Protein AF-A0A919IRK2-F1 (afdb_monomer_lite)

Foldseek 3Di:
DCVVVVCVVVVHDPPDDDPVVVVVVVVVVVVVVVVVVVLVVCVVVDPPLQSVLLVVLCVLVVVVVVCCVVVVDDDDPVVVVVSVVSNVVSVVSNVVSVVVVVVVVD

Sequence (106 aa):
MLIPVALIMMGGFPTGFPWQAPTLTAATQLLNAIGALFLVMAMSRGKASVVAPITNALAPVLTIALSLAVYRSVPSVYQSAGIVLALAGSTLMVYTTEKSAELAEA

Organism: NCBI:txid52696

Radius of gyration: 19.54 Å; chains: 1; bounding box: 42×30×49 Å

InterPro domains:
  IPR000620 EamA domain [PF00892] (5-94)
  IPR037185 Multidrug transporter EmrE superfamily [SSF103481] (6-96)

Secondary structure (DSSP, 8-state):
--HHHHHHHTTS------THHHHHHHHHHHHHHHHHHHHHHHHHHS-HHHHHHHHHHHHHHHHHHHHHHHH--PPPHHHHHHHHHHHHHHHHHHHHHHHHHHHHH-

Structure (mmCIF, N/CA/C/O backbone):
data_AF-A0A919IRK2-F1
#
_entry.id   AF-A0A919IRK2-F1
#
loop_
_atom_site.group_PDB
_atom_site.id
_atom_site.type_symbol
_atom_site.label_atom_id
_atom_site.label_alt_id
_atom_site.label_comp_id
_atom_site.label_asym_id
_atom_site.label_entity_id
_atom_site.label_seq_id
_atom_site.pdbx_PDB_ins_code
_atom_site.Cartn_x
_atom_site.Cartn_y
_atom_site.Cartn_z
_atom_site.occupancy
_atom_site.B_iso_or_equiv
_atom_site.auth_seq_id
_atom_site.auth_comp_id
_atom_site.auth_asym_id
_atom_site.auth_atom_id
_atom_site.pdbx_PDB_model_num
ATOM 1 N N . MET A 1 1 ? 19.107 -2.700 1.905 1.00 49.69 1 MET A N 1
ATOM 2 C CA . MET A 1 1 ? 19.814 -1.931 0.857 1.00 49.69 1 MET A CA 1
ATOM 3 C C . MET A 1 1 ? 20.570 -2.899 -0.040 1.00 49.69 1 MET A C 1
ATOM 5 O O . MET A 1 1 ? 21.607 -3.396 0.369 1.00 49.69 1 MET A O 1
ATOM 9 N N . LEU A 1 2 ? 20.026 -3.212 -1.221 1.00 79.38 2 LEU A N 1
ATOM 10 C CA . LEU A 1 2 ? 20.630 -4.150 -2.188 1.00 79.38 2 LEU A CA 1
ATOM 11 C C . LEU A 1 2 ? 21.501 -3.451 -3.248 1.00 79.38 2 LEU A C 1
ATOM 13 O O . LEU A 1 2 ? 22.061 -4.110 -4.116 1.00 79.38 2 LEU A O 1
ATOM 17 N N . ILE A 1 3 ? 21.635 -2.123 -3.160 1.00 83.12 3 ILE A N 1
ATOM 18 C CA . ILE A 1 3 ? 22.393 -1.283 -4.099 1.00 83.12 3 ILE A CA 1
ATOM 19 C C . ILE A 1 3 ? 23.820 -1.815 -4.346 1.00 83.12 3 ILE A C 1
ATOM 21 O O . ILE A 1 3 ? 24.199 -1.910 -5.512 1.00 83.12 3 ILE A O 1
ATOM 25 N N . PRO A 1 4 ? 24.598 -2.244 -3.326 1.00 81.06 4 PRO A N 1
ATOM 26 C CA . PRO A 1 4 ? 25.948 -2.761 -3.562 1.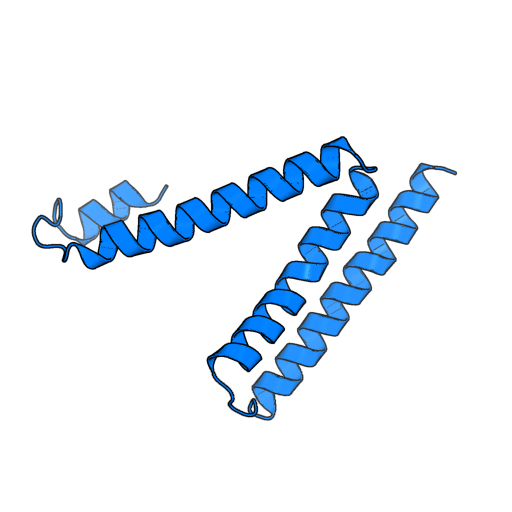00 81.06 4 PRO A CA 1
ATOM 27 C C . PRO A 1 4 ? 25.950 -4.058 -4.379 1.00 81.06 4 PRO A C 1
ATOM 29 O O . PRO A 1 4 ? 26.755 -4.218 -5.288 1.00 81.06 4 PRO A O 1
ATOM 32 N N . VAL A 1 5 ? 25.012 -4.968 -4.096 1.00 85.12 5 VAL A N 1
ATOM 33 C CA . VAL A 1 5 ? 24.883 -6.251 -4.805 1.00 85.12 5 VAL A CA 1
ATOM 34 C C . VAL A 1 5 ? 24.470 -6.022 -6.257 1.00 85.12 5 VAL A C 1
ATOM 36 O O . VAL A 1 5 ? 25.028 -6.641 -7.158 1.00 85.12 5 VAL A O 1
ATOM 39 N N . ALA A 1 6 ? 23.545 -5.090 -6.495 1.00 82.12 6 ALA A N 1
ATOM 40 C CA . ALA A 1 6 ? 23.124 -4.715 -7.840 1.00 82.12 6 ALA A CA 1
ATOM 41 C C . ALA A 1 6 ? 24.287 -4.137 -8.665 1.00 82.12 6 ALA A C 1
ATOM 43 O O . ALA A 1 6 ? 24.470 -4.545 -9.806 1.00 82.12 6 ALA A O 1
ATOM 44 N N . LEU A 1 7 ? 25.110 -3.256 -8.083 1.00 82.88 7 LEU A N 1
ATOM 45 C CA . LEU A 1 7 ? 26.286 -2.691 -8.759 1.00 82.88 7 LEU A CA 1
ATOM 46 C C . LEU A 1 7 ? 27.348 -3.753 -9.083 1.00 82.88 7 LEU A C 1
ATOM 48 O O . LEU A 1 7 ? 27.952 -3.699 -10.152 1.00 82.88 7 LEU A O 1
ATOM 52 N N . ILE A 1 8 ? 27.542 -4.736 -8.196 1.00 86.44 8 ILE A N 1
ATOM 53 C CA . ILE A 1 8 ? 28.445 -5.873 -8.436 1.00 86.44 8 ILE A CA 1
ATOM 54 C C . ILE A 1 8 ? 27.919 -6.751 -9.581 1.00 86.44 8 ILE A C 1
ATOM 56 O O . ILE A 1 8 ? 28.680 -7.088 -10.483 1.00 86.44 8 ILE A O 1
ATOM 60 N N . MET A 1 9 ? 26.623 -7.088 -9.585 1.00 84.69 9 MET A N 1
ATOM 61 C CA . MET A 1 9 ? 26.011 -7.906 -10.646 1.00 84.69 9 MET A CA 1
ATOM 62 C C . MET A 1 9 ? 25.980 -7.189 -12.004 1.00 84.69 9 MET A C 1
ATOM 64 O O . MET A 1 9 ? 26.094 -7.837 -13.039 1.00 84.69 9 MET A O 1
ATOM 68 N N . MET A 1 10 ? 25.833 -5.861 -12.005 1.00 80.50 10 MET A N 1
ATOM 69 C CA . MET A 1 10 ? 25.804 -5.037 -13.219 1.00 80.50 10 MET A CA 1
ATOM 70 C C . MET A 1 10 ? 27.210 -4.671 -13.733 1.00 80.50 10 MET A C 1
ATOM 72 O O . MET A 1 10 ? 27.330 -4.094 -14.810 1.00 80.50 10 MET A O 1
ATOM 76 N N . GLY A 1 11 ? 28.272 -5.016 -12.989 1.00 82.19 11 GLY A N 1
ATOM 77 C CA . GLY A 1 11 ? 29.666 -4.802 -13.393 1.00 82.19 11 GLY A CA 1
ATOM 78 C C . GLY A 1 11 ? 30.160 -3.354 -13.290 1.00 82.19 11 GLY A C 1
ATOM 79 O O . GLY A 1 11 ? 31.167 -3.016 -13.909 1.00 82.19 11 GLY A O 1
ATOM 80 N N . GLY A 1 12 ? 29.478 -2.489 -12.531 1.00 77.62 12 GLY A N 1
ATOM 81 C CA . GLY A 1 12 ? 29.828 -1.073 -12.380 1.00 77.62 12 GLY A CA 1
ATOM 82 C C . GLY A 1 12 ? 28.613 -0.145 -12.330 1.00 77.62 12 GLY A C 1
ATOM 83 O O . GLY A 1 12 ? 27.470 -0.594 -12.268 1.00 77.62 12 GLY A O 1
ATOM 84 N N . PHE A 1 13 ? 28.860 1.170 -12.337 1.00 73.81 13 PHE A N 1
ATOM 85 C CA . PHE A 1 13 ? 27.793 2.173 -12.389 1.00 73.81 13 PHE A CA 1
ATOM 86 C C . PHE A 1 13 ? 27.230 2.271 -13.818 1.00 73.81 13 PHE A C 1
ATOM 88 O O . PHE A 1 13 ? 27.970 2.654 -14.727 1.00 73.81 13 PHE A O 1
ATOM 95 N N . PRO A 1 14 ? 25.940 1.970 -14.045 1.00 71.81 14 PRO A N 1
ATOM 96 C CA . PRO A 1 14 ? 25.324 2.134 -15.358 1.00 71.81 14 PRO A CA 1
ATOM 97 C C . PRO A 1 14 ? 25.197 3.629 -15.694 1.00 71.81 14 PRO A C 1
ATOM 99 O O . PRO A 1 14 ? 24.399 4.348 -15.096 1.00 71.81 14 PRO A O 1
ATOM 102 N N . THR A 1 15 ? 25.982 4.115 -16.656 1.00 73.75 15 THR A N 1
ATOM 103 C CA . THR A 1 15 ? 26.004 5.535 -17.070 1.00 73.75 15 THR A CA 1
ATOM 104 C C . THR A 1 15 ? 25.028 5.870 -18.204 1.00 73.75 15 THR A C 1
ATOM 106 O O . THR A 1 15 ? 24.830 7.040 -18.513 1.00 73.75 15 THR A O 1
ATOM 109 N N . GLY A 1 16 ? 24.398 4.862 -18.816 1.00 74.88 16 GLY A N 1
ATOM 110 C CA . GLY A 1 16 ? 23.525 5.006 -19.989 1.00 74.88 16 GLY A CA 1
ATOM 111 C C . GLY A 1 16 ? 22.022 4.902 -19.711 1.00 74.88 16 GLY A C 1
ATOM 112 O O . GLY A 1 16 ? 21.288 4.445 -20.584 1.00 74.88 16 GLY A O 1
ATOM 113 N N . PHE A 1 17 ? 21.542 5.238 -18.508 1.00 72.56 17 PHE A N 1
ATOM 114 C CA . PHE A 1 17 ? 20.107 5.135 -18.221 1.00 72.56 17 PHE A CA 1
ATOM 115 C C . PHE A 1 17 ? 19.311 6.239 -18.956 1.00 72.56 17 PHE A C 1
ATOM 117 O O . PHE A 1 17 ? 19.747 7.391 -19.009 1.00 72.56 17 PHE A O 1
ATOM 124 N N . PRO A 1 18 ? 18.120 5.939 -19.505 1.00 82.50 18 PRO A N 1
ATOM 125 C CA . PRO A 1 18 ? 17.253 6.960 -20.084 1.00 82.50 18 PRO A CA 1
ATOM 126 C C . PRO A 1 18 ? 16.710 7.877 -18.982 1.00 82.50 18 PRO A C 1
ATOM 128 O O . PRO A 1 18 ? 16.295 7.393 -17.929 1.00 82.50 18 PRO A O 1
ATOM 131 N N . TRP A 1 19 ? 16.618 9.190 -19.234 1.00 83.81 19 TRP A N 1
ATOM 132 C CA . TRP A 1 19 ? 16.121 10.180 -18.255 1.00 83.81 19 TRP A CA 1
ATOM 133 C C . TRP A 1 19 ? 14.722 9.858 -17.692 1.00 83.81 19 TRP A C 1
ATOM 135 O O . TRP A 1 19 ? 14.355 10.295 -16.607 1.00 83.81 19 TRP A O 1
ATOM 145 N N . GLN A 1 20 ? 13.973 9.007 -18.393 1.00 87.06 20 GLN A N 1
ATOM 146 C CA . GLN A 1 20 ? 12.706 8.433 -17.949 1.00 87.06 20 GLN A CA 1
ATOM 147 C C . GLN A 1 20 ? 12.819 7.682 -16.612 1.00 87.06 20 GLN A C 1
ATOM 149 O O . GLN A 1 20 ? 11.929 7.807 -15.775 1.00 87.06 20 GLN A O 1
ATOM 154 N N . ALA A 1 21 ? 13.897 6.927 -16.377 1.00 85.38 21 ALA A N 1
ATOM 155 C CA . ALA A 1 21 ? 14.028 6.092 -15.182 1.00 85.38 21 ALA A CA 1
ATOM 156 C C . ALA A 1 21 ? 14.101 6.915 -13.873 1.00 85.38 21 ALA A C 1
ATOM 158 O O . ALA A 1 21 ? 13.304 6.648 -12.964 1.00 85.38 21 ALA A O 1
ATOM 159 N N . PRO A 1 22 ? 14.955 7.954 -13.753 1.00 87.69 22 PRO A N 1
ATOM 160 C CA . PRO A 1 22 ? 14.928 8.837 -12.591 1.00 87.69 22 PRO A CA 1
ATOM 161 C C . PRO A 1 22 ? 13.628 9.620 -12.471 1.00 87.69 22 PRO A C 1
ATOM 163 O O . PRO A 1 22 ? 13.137 9.785 -11.360 1.00 87.69 22 PRO A O 1
ATOM 166 N N . THR A 1 23 ? 13.054 10.101 -13.579 1.00 90.62 23 THR A N 1
ATOM 167 C CA . THR A 1 23 ? 11.815 10.889 -13.524 1.00 90.62 23 THR A CA 1
ATOM 168 C C . THR A 1 23 ? 10.646 10.061 -12.998 1.00 90.62 23 THR A C 1
ATOM 170 O O . THR A 1 23 ? 9.924 10.524 -12.116 1.00 90.62 23 THR A O 1
ATOM 173 N N . LEU A 1 24 ? 10.482 8.825 -13.476 1.00 92.12 24 LEU A N 1
ATOM 174 C CA . LEU A 1 24 ? 9.450 7.917 -12.973 1.00 92.12 24 LEU A CA 1
ATOM 175 C C . LEU A 1 24 ? 9.690 7.565 -11.503 1.00 92.12 24 LEU A C 1
ATOM 177 O O . LEU A 1 24 ? 8.750 7.614 -10.715 1.00 92.12 24 LEU A O 1
ATOM 181 N N . THR A 1 25 ? 10.943 7.307 -11.117 1.00 91.69 25 THR A N 1
ATOM 182 C CA . THR A 1 25 ? 11.310 7.046 -9.715 1.00 91.69 25 THR A CA 1
ATOM 183 C C . THR A 1 25 ? 10.978 8.241 -8.821 1.00 91.69 25 THR A C 1
ATOM 185 O O . THR A 1 25 ? 10.370 8.081 -7.763 1.00 91.69 25 THR A O 1
ATOM 188 N N . ALA A 1 26 ? 11.326 9.454 -9.252 1.00 92.81 26 ALA A N 1
ATOM 189 C CA . ALA A 1 26 ? 11.022 10.680 -8.527 1.00 92.81 26 ALA A CA 1
ATOM 190 C C . ALA A 1 26 ? 9.507 10.878 -8.380 1.00 92.81 26 ALA A C 1
ATOM 192 O O . ALA A 1 26 ? 9.039 11.193 -7.288 1.00 92.81 26 ALA A O 1
ATOM 193 N N . ALA A 1 27 ? 8.732 10.626 -9.438 1.00 95.56 27 ALA A N 1
ATOM 194 C CA . ALA A 1 27 ? 7.276 10.715 -9.397 1.00 95.56 27 ALA A CA 1
ATOM 195 C C . ALA A 1 27 ? 6.660 9.695 -8.424 1.00 95.56 27 ALA A C 1
ATOM 197 O O . ALA A 1 27 ? 5.846 10.068 -7.577 1.00 95.56 27 ALA A O 1
ATOM 198 N N . THR A 1 28 ? 7.079 8.425 -8.484 1.00 94.12 28 THR A N 1
ATOM 199 C CA . THR A 1 28 ? 6.590 7.392 -7.556 1.00 94.12 28 THR A CA 1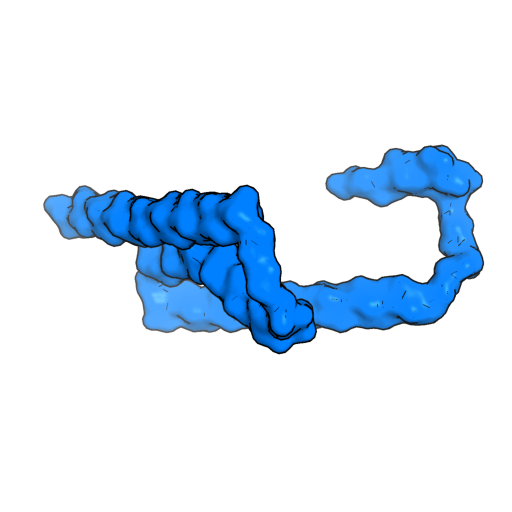
ATOM 200 C C . THR A 1 28 ? 6.967 7.705 -6.115 1.00 94.12 28 THR A C 1
ATOM 202 O O . THR A 1 28 ? 6.161 7.500 -5.207 1.00 94.12 28 THR A O 1
ATOM 205 N N . GLN A 1 29 ? 8.165 8.250 -5.895 1.00 95.62 29 GLN A N 1
ATOM 206 C CA . GLN A 1 29 ? 8.644 8.532 -4.550 1.00 95.62 29 GLN A CA 1
ATOM 207 C C . GLN A 1 29 ? 8.018 9.795 -3.957 1.00 95.62 29 GLN A C 1
ATOM 209 O O . GLN A 1 29 ? 7.737 9.827 -2.760 1.00 95.62 29 GLN A O 1
ATOM 2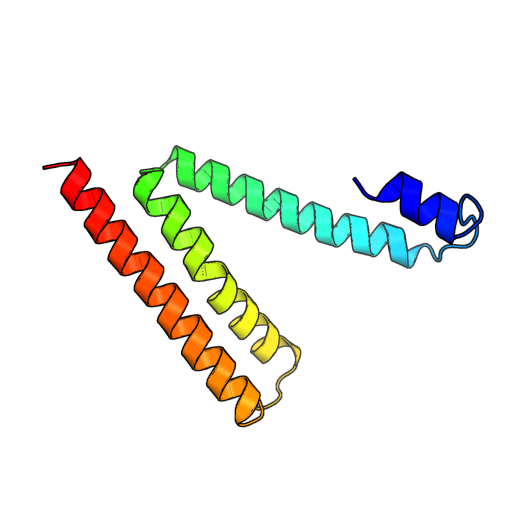14 N N . LEU A 1 30 ? 7.707 10.790 -4.790 1.00 97.62 30 LEU A N 1
ATOM 215 C CA . LEU A 1 30 ? 6.902 11.939 -4.392 1.00 97.62 30 LEU A CA 1
ATOM 216 C C . LEU A 1 30 ? 5.490 11.500 -3.984 1.00 97.62 30 LEU A C 1
ATOM 218 O O . LEU A 1 30 ? 5.005 11.905 -2.930 1.00 97.62 30 LEU A O 1
ATOM 222 N N . LEU A 1 31 ? 4.854 10.628 -4.771 1.00 94.94 31 LEU A N 1
ATOM 223 C CA . LEU A 1 31 ? 3.528 10.101 -4.446 1.00 94.94 31 LEU A CA 1
ATOM 224 C C . LEU A 1 31 ? 3.539 9.292 -3.138 1.00 94.94 31 LEU A C 1
ATOM 226 O O . LEU A 1 31 ? 2.646 9.449 -2.305 1.00 94.94 31 LEU A O 1
ATOM 230 N N . ASN A 1 32 ? 4.579 8.481 -2.921 1.00 95.31 32 ASN A N 1
ATOM 231 C CA . ASN A 1 32 ? 4.789 7.765 -1.663 1.00 95.31 32 ASN A CA 1
ATOM 232 C C . ASN A 1 32 ? 4.943 8.727 -0.471 1.00 95.31 32 ASN A C 1
ATOM 234 O O . ASN A 1 32 ? 4.289 8.535 0.554 1.00 95.31 32 ASN A O 1
ATOM 238 N N . ALA A 1 33 ? 5.747 9.785 -0.620 1.00 96.88 33 ALA A N 1
ATOM 239 C CA . ALA A 1 33 ? 5.944 10.790 0.420 1.00 96.88 33 ALA A CA 1
ATOM 240 C C . ALA A 1 33 ? 4.639 11.525 0.764 1.00 96.88 33 ALA A C 1
ATOM 242 O O . ALA A 1 33 ? 4.325 11.695 1.940 1.00 96.88 33 ALA A O 1
ATOM 243 N N . ILE A 1 34 ? 3.839 11.899 -0.240 1.00 96.88 34 ILE A N 1
ATOM 244 C CA . ILE A 1 34 ? 2.516 12.508 -0.031 1.00 96.88 34 ILE A CA 1
ATOM 245 C C . ILE A 1 34 ? 1.603 11.560 0.760 1.00 96.88 34 ILE A C 1
ATOM 247 O O . ILE A 1 34 ? 0.975 11.982 1.732 1.00 96.88 34 ILE A O 1
ATOM 251 N N . GLY A 1 35 ? 1.564 10.275 0.395 1.00 93.31 35 GLY A N 1
ATOM 252 C CA . GLY A 1 35 ? 0.802 9.264 1.134 1.00 93.31 35 GLY A CA 1
ATOM 253 C C . GLY A 1 35 ? 1.245 9.142 2.595 1.00 93.31 35 GLY A C 1
ATOM 254 O O . GLY A 1 35 ? 0.407 9.128 3.498 1.00 93.31 35 GLY A O 1
ATOM 255 N N . ALA A 1 36 ? 2.556 9.134 2.844 1.00 94.88 36 ALA A N 1
ATOM 256 C CA . ALA A 1 36 ? 3.109 9.104 4.195 1.00 94.88 36 ALA A CA 1
ATOM 257 C C . ALA A 1 36 ? 2.734 10.359 5.005 1.00 94.88 36 ALA A C 1
ATOM 259 O O . ALA A 1 36 ? 2.351 10.241 6.168 1.00 94.88 36 ALA A O 1
ATOM 260 N N . LEU A 1 37 ? 2.771 11.550 4.398 1.00 96.50 37 LEU A N 1
ATOM 261 C CA . LEU A 1 37 ? 2.357 12.796 5.055 1.00 96.50 37 LEU A CA 1
ATOM 262 C C . LEU A 1 37 ? 0.869 12.782 5.428 1.00 96.50 37 LEU A C 1
ATOM 264 O O . LEU A 1 37 ? 0.515 13.194 6.535 1.00 96.50 37 LEU A O 1
ATOM 268 N N . PHE A 1 38 ? -0.003 12.273 4.551 1.00 94.75 38 PHE A N 1
ATOM 269 C CA . PHE A 1 38 ? -1.420 12.108 4.881 1.00 94.75 38 PHE A CA 1
ATOM 270 C C . PHE A 1 38 ? -1.638 11.117 6.021 1.00 94.75 38 PHE A C 1
ATOM 272 O O . PHE A 1 38 ? -2.449 11.392 6.906 1.00 94.75 38 PHE A O 1
ATOM 279 N N . LEU A 1 39 ? -0.889 10.012 6.052 1.00 93.38 39 LEU A N 1
ATOM 280 C CA . LEU A 1 39 ? -0.957 9.057 7.154 1.00 93.38 39 LEU A CA 1
ATOM 281 C C . LEU A 1 39 ? -0.533 9.696 8.483 1.00 93.38 39 LEU A C 1
ATOM 283 O O . LEU A 1 39 ? -1.245 9.567 9.477 1.00 93.38 39 LEU A O 1
ATOM 287 N N . VAL A 1 40 ? 0.570 10.451 8.501 1.00 94.31 40 VAL A N 1
ATOM 288 C CA . VAL A 1 40 ? 1.028 11.181 9.698 1.00 94.31 40 VAL A CA 1
ATOM 289 C C . VAL A 1 40 ? -0.023 12.190 10.162 1.00 94.31 40 VAL A C 1
ATOM 291 O O . VAL A 1 40 ? -0.310 12.289 11.357 1.00 94.31 40 VAL A O 1
ATOM 294 N N . MET A 1 41 ? -0.644 12.910 9.228 1.00 95.38 41 MET A N 1
ATOM 295 C CA . MET A 1 41 ? -1.714 13.855 9.543 1.00 95.38 41 MET A CA 1
ATOM 296 C C . MET A 1 41 ? -2.958 13.150 10.105 1.00 95.38 41 MET A C 1
ATOM 298 O O . MET A 1 41 ? -3.565 13.653 11.051 1.00 95.38 41 MET A O 1
ATOM 302 N N . ALA A 1 42 ? -3.320 11.984 9.567 1.00 93.25 42 ALA A N 1
ATOM 303 C CA . ALA A 1 42 ? -4.428 11.172 10.063 1.00 93.25 42 ALA A CA 1
ATOM 304 C C . ALA A 1 42 ? -4.150 10.643 11.477 1.00 93.25 42 ALA A C 1
ATOM 306 O O . ALA A 1 42 ? -4.995 10.772 12.361 1.00 93.25 42 ALA A O 1
ATOM 307 N N . MET A 1 43 ? -2.941 10.133 11.722 1.00 93.00 43 MET A N 1
ATOM 308 C CA . MET A 1 43 ? -2.516 9.671 13.046 1.00 93.00 43 MET A CA 1
ATOM 309 C C . MET A 1 43 ? -2.425 10.806 14.071 1.00 93.00 43 MET A C 1
ATOM 311 O O . MET A 1 43 ? -2.629 10.571 15.253 1.00 93.00 43 MET A O 1
ATOM 315 N N . SER A 1 44 ? -2.151 12.036 13.632 1.00 92.50 44 SER A N 1
ATOM 316 C CA . SER A 1 44 ? -2.099 13.207 14.517 1.00 92.50 44 SER A CA 1
ATOM 317 C C . SER A 1 44 ? -3.487 13.699 14.951 1.00 92.50 44 SER A C 1
ATOM 319 O O . SER A 1 44 ? -3.595 14.394 15.957 1.00 92.50 44 SER A O 1
ATOM 321 N N . ARG A 1 45 ? -4.552 13.377 14.200 1.00 90.50 45 ARG A N 1
ATOM 322 C CA . ARG A 1 45 ? -5.940 13.782 14.512 1.00 90.50 45 ARG A CA 1
ATOM 323 C C . ARG A 1 45 ? -6.834 12.644 15.010 1.00 90.50 45 ARG A C 1
ATOM 325 O O . ARG A 1 45 ? -7.935 12.916 15.475 1.00 90.50 45 ARG A O 1
ATOM 332 N N . GLY A 1 46 ? -6.396 11.394 14.895 1.00 86.19 46 GLY A N 1
ATOM 333 C CA . GLY A 1 46 ? -7.159 10.210 15.288 1.00 86.19 46 GLY A CA 1
ATOM 334 C C . GLY A 1 46 ? -6.375 9.289 16.217 1.00 86.19 46 GLY A C 1
ATOM 335 O O . GLY A 1 46 ? -5.166 9.420 16.381 1.00 86.19 46 GLY A O 1
ATOM 336 N N . LYS A 1 47 ? -7.060 8.308 16.813 1.00 86.44 47 LYS A N 1
ATOM 337 C CA . LYS A 1 47 ? -6.396 7.258 17.596 1.00 86.44 47 LYS A CA 1
ATOM 338 C C . LYS A 1 47 ? -5.527 6.405 16.662 1.00 86.44 47 LYS A C 1
ATOM 340 O O . LYS A 1 47 ? -6.042 5.784 15.731 1.00 86.44 47 LYS A O 1
ATOM 345 N N . ALA A 1 48 ? -4.220 6.334 16.922 1.00 85.25 48 ALA A N 1
ATOM 346 C CA . ALA A 1 48 ? -3.278 5.541 16.123 1.00 85.25 48 ALA A CA 1
ATOM 347 C C . ALA A 1 48 ? -3.692 4.059 16.001 1.00 85.25 4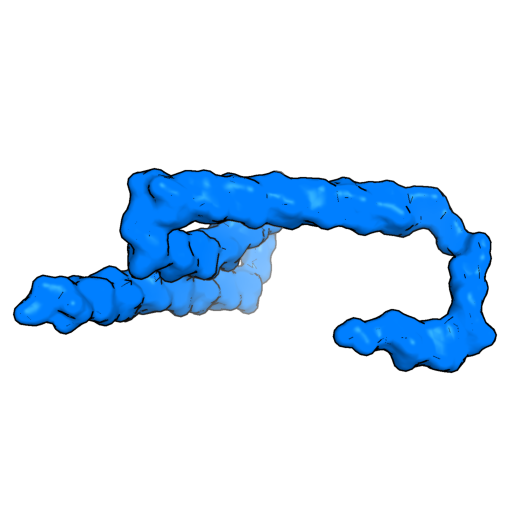8 ALA A C 1
ATOM 349 O O . ALA A 1 48 ? -3.502 3.457 14.944 1.00 85.25 48 ALA A O 1
ATOM 350 N N . SER A 1 49 ? -4.323 3.513 17.048 1.00 82.56 49 SER A N 1
ATOM 351 C CA . SER A 1 49 ? -4.877 2.154 17.093 1.00 82.56 49 SER A CA 1
ATOM 352 C C . SER A 1 49 ? -5.993 1.896 16.079 1.00 82.56 49 SER A C 1
ATOM 354 O O . SER A 1 49 ? -6.214 0.748 15.725 1.00 82.56 49 SER A O 1
ATOM 356 N N . VAL A 1 50 ? -6.667 2.936 15.583 1.00 85.12 50 VAL A N 1
ATOM 357 C CA . VAL A 1 50 ? -7.748 2.830 14.586 1.00 85.12 50 VAL A CA 1
ATOM 358 C C . VAL A 1 50 ? -7.250 3.214 13.192 1.00 85.12 50 VAL A C 1
ATOM 360 O O . VAL A 1 50 ? -7.604 2.584 12.198 1.00 85.12 50 VAL A O 1
ATOM 363 N N . VAL A 1 51 ? -6.375 4.217 13.097 1.00 89.06 51 VAL A N 1
ATOM 364 C CA . VAL A 1 51 ? -5.881 4.726 11.806 1.00 89.06 51 VAL A CA 1
ATOM 365 C C . VAL A 1 51 ? -4.952 3.725 11.108 1.00 89.06 51 VAL A C 1
ATOM 367 O O . VAL A 1 51 ? -5.074 3.505 9.899 1.00 89.06 51 VAL A O 1
ATOM 370 N N . ALA A 1 52 ? -4.026 3.103 11.844 1.00 87.81 52 ALA A N 1
ATOM 371 C CA . ALA A 1 52 ? -3.042 2.194 11.253 1.00 87.81 52 ALA A CA 1
ATOM 372 C C . ALA A 1 52 ? -3.663 0.912 10.647 1.00 87.81 52 ALA A C 1
ATOM 374 O O . ALA A 1 52 ? -3.302 0.556 9.521 1.00 87.81 52 ALA A O 1
ATOM 375 N N . PRO A 1 53 ? -4.618 0.233 11.307 1.00 87.56 53 PRO A N 1
ATOM 376 C CA . PRO A 1 53 ? -5.257 -0.964 10.756 1.00 87.56 53 PRO A CA 1
ATOM 377 C C . PRO A 1 53 ? -6.110 -0.658 9.531 1.00 87.56 53 PRO A C 1
ATOM 379 O O . PRO A 1 53 ? -6.005 -1.363 8.529 1.00 87.56 53 PRO A O 1
ATOM 382 N N . ILE A 1 54 ? -6.886 0.433 9.572 1.00 87.12 54 ILE A N 1
ATOM 383 C CA . ILE A 1 54 ? -7.699 0.877 8.433 1.00 87.12 54 ILE A CA 1
ATOM 384 C C . ILE A 1 54 ? -6.804 1.162 7.226 1.00 87.12 54 ILE A C 1
ATOM 386 O O . ILE A 1 54 ? -7.105 0.721 6.120 1.00 87.12 54 ILE A O 1
ATOM 390 N N . THR A 1 55 ? -5.671 1.841 7.428 1.00 90.50 55 THR A N 1
ATOM 391 C CA . THR A 1 55 ? -4.740 2.166 6.335 1.00 90.50 55 THR A CA 1
ATOM 392 C C . THR A 1 55 ? -4.178 0.907 5.667 1.00 90.50 55 THR A C 1
ATOM 394 O O . THR A 1 55 ? -4.144 0.826 4.439 1.00 90.50 55 THR A O 1
ATOM 397 N N . ASN A 1 56 ? -3.781 -0.099 6.452 1.00 87.56 56 ASN A N 1
ATOM 398 C CA . ASN A 1 56 ? -3.260 -1.361 5.915 1.00 87.56 56 ASN A CA 1
ATOM 399 C C . ASN A 1 56 ? -4.337 -2.181 5.194 1.00 87.56 56 ASN A C 1
ATOM 401 O O . ASN A 1 56 ? -4.076 -2.746 4.132 1.00 87.56 56 ASN A O 1
ATOM 405 N N . ALA A 1 57 ? -5.558 -2.202 5.726 1.00 88.75 57 ALA A N 1
ATOM 406 C CA . ALA A 1 57 ? -6.690 -2.860 5.088 1.00 88.75 57 ALA A CA 1
ATOM 407 C C . ALA A 1 57 ? -7.099 -2.174 3.771 1.00 88.75 57 ALA A C 1
ATOM 409 O O . ALA A 1 57 ? -7.504 -2.832 2.810 1.00 88.75 57 ALA A O 1
ATOM 410 N N . LEU A 1 58 ? -6.952 -0.853 3.682 1.00 88.81 58 LEU A N 1
ATOM 411 C CA . LEU A 1 58 ? -7.343 -0.090 2.499 1.00 88.81 58 LEU A CA 1
ATOM 412 C C . LEU A 1 58 ? -6.390 -0.292 1.308 1.00 88.81 58 LEU A C 1
ATOM 414 O O . LEU A 1 58 ? -6.812 -0.151 0.159 1.00 88.81 58 LEU A O 1
ATOM 418 N N . ALA A 1 59 ? -5.127 -0.654 1.554 1.00 89.94 59 ALA A N 1
ATOM 419 C CA . ALA A 1 59 ? -4.114 -0.845 0.514 1.00 89.94 59 ALA A CA 1
ATOM 420 C C . ALA A 1 59 ? -4.544 -1.805 -0.622 1.00 89.94 59 ALA A C 1
ATOM 422 O O . ALA A 1 59 ? -4.497 -1.390 -1.788 1.00 89.94 59 ALA A O 1
ATOM 423 N N . PRO A 1 60 ? -5.008 -3.046 -0.354 1.00 90.75 60 PRO A N 1
ATOM 424 C CA . PRO A 1 60 ? -5.507 -3.931 -1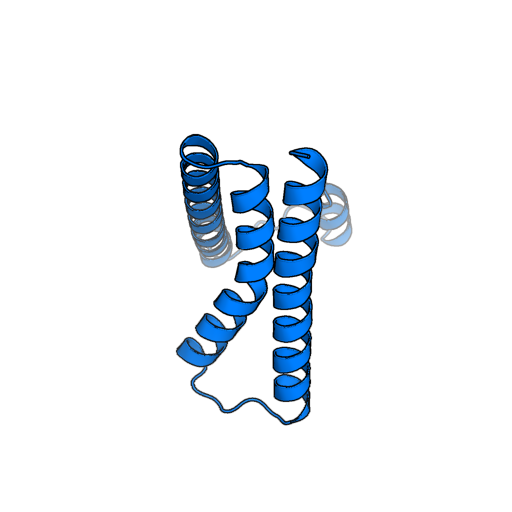.407 1.00 90.75 60 PRO A CA 1
ATOM 425 C C . PRO A 1 60 ? -6.732 -3.353 -2.124 1.00 90.75 60 PRO A C 1
ATOM 427 O O . PRO A 1 60 ? -6.789 -3.405 -3.350 1.00 90.75 60 PRO A O 1
ATOM 430 N N . VAL A 1 61 ? -7.670 -2.738 -1.396 1.00 91.25 61 VAL A N 1
ATOM 431 C CA . VAL A 1 61 ? -8.896 -2.154 -1.970 1.00 91.25 61 VAL A CA 1
ATOM 432 C C . VAL A 1 61 ? -8.561 -1.064 -2.992 1.00 91.25 61 VAL A C 1
ATOM 434 O O . VAL A 1 61 ? -9.020 -1.119 -4.134 1.00 91.25 61 VAL A O 1
ATOM 437 N N . LEU A 1 62 ? -7.719 -0.101 -2.604 1.00 91.50 62 LEU A N 1
ATOM 438 C CA . LEU A 1 62 ? -7.278 0.992 -3.474 1.00 91.50 62 LEU A CA 1
ATOM 439 C C . LEU A 1 62 ? -6.501 0.474 -4.685 1.00 91.50 62 LEU A C 1
ATOM 441 O O . LEU A 1 62 ? -6.715 0.946 -5.800 1.00 91.50 62 LEU A O 1
ATOM 445 N N . THR A 1 63 ? -5.634 -0.519 -4.485 1.00 92.19 63 THR A N 1
ATOM 446 C CA . THR A 1 63 ? -4.837 -1.112 -5.569 1.00 92.19 63 THR A CA 1
ATOM 447 C C . THR A 1 63 ? -5.723 -1.816 -6.598 1.00 92.19 63 THR A C 1
ATOM 449 O O . THR A 1 63 ? -5.512 -1.667 -7.806 1.00 92.19 63 THR A O 1
ATOM 452 N N . ILE A 1 64 ? -6.745 -2.546 -6.138 1.00 92.62 64 ILE A N 1
ATOM 453 C CA . ILE A 1 64 ? -7.730 -3.206 -7.002 1.00 92.62 64 ILE A CA 1
ATOM 454 C C . ILE A 1 64 ? -8.550 -2.158 -7.759 1.00 92.62 64 ILE A C 1
ATOM 456 O O . ILE A 1 64 ? -8.662 -2.243 -8.982 1.00 92.62 64 ILE A O 1
ATOM 460 N N . ALA A 1 65 ? -9.069 -1.145 -7.062 1.00 92.06 65 ALA A N 1
ATOM 461 C CA . ALA A 1 65 ? -9.856 -0.077 -7.673 1.00 92.06 65 ALA A CA 1
ATOM 462 C C . ALA A 1 65 ? -9.062 0.673 -8.753 1.00 92.06 65 ALA A C 1
ATOM 464 O O . ALA A 1 65 ? -9.559 0.860 -9.865 1.00 92.06 65 ALA A O 1
ATOM 465 N N . LEU A 1 66 ? -7.809 1.040 -8.461 1.00 91.75 66 LEU A N 1
ATOM 466 C CA . LEU A 1 66 ? -6.929 1.709 -9.417 1.00 91.75 66 LEU A CA 1
ATOM 467 C C . LEU A 1 66 ? -6.627 0.813 -10.623 1.00 91.75 66 LEU A C 1
ATOM 469 O O . LEU A 1 66 ? -6.692 1.276 -11.760 1.00 91.75 66 LEU A O 1
ATOM 473 N N . SER A 1 67 ? -6.354 -0.474 -10.392 1.00 90.81 67 SER A N 1
ATOM 474 C CA . SER A 1 67 ? -6.102 -1.430 -11.476 1.00 90.81 67 SER A CA 1
ATOM 475 C C . SER A 1 67 ? -7.307 -1.549 -12.407 1.00 90.81 67 SER A C 1
ATOM 477 O O . SER A 1 67 ? -7.158 -1.427 -13.622 1.00 90.81 67 SER A O 1
ATOM 479 N N . LEU A 1 68 ? -8.513 -1.716 -11.861 1.00 90.94 68 LEU A N 1
ATOM 480 C CA . LEU A 1 68 ? -9.735 -1.808 -12.664 1.00 90.94 68 LEU A CA 1
ATOM 481 C C . LEU A 1 68 ? -10.030 -0.497 -13.411 1.00 90.94 68 LEU A C 1
ATOM 483 O O . LEU A 1 68 ? -10.400 -0.532 -14.585 1.00 90.94 68 LEU A O 1
ATOM 487 N N . ALA A 1 69 ? -9.812 0.655 -12.768 1.00 92.38 69 ALA A N 1
ATOM 488 C CA . ALA A 1 69 ? -10.024 1.966 -13.378 1.00 92.38 69 ALA A CA 1
ATOM 489 C C . ALA A 1 69 ? -9.059 2.248 -14.545 1.00 92.38 69 ALA A C 1
ATOM 491 O O . ALA A 1 69 ? -9.481 2.790 -15.570 1.00 92.38 69 ALA A O 1
ATOM 492 N N . VAL A 1 70 ? -7.781 1.876 -14.402 1.00 93.19 70 VAL A N 1
ATOM 493 C CA . VAL A 1 70 ? -6.738 2.112 -15.414 1.00 93.19 70 VAL A CA 1
ATOM 494 C C . VAL A 1 70 ? -6.834 1.109 -16.562 1.00 93.19 70 VAL A C 1
ATOM 496 O O . VAL A 1 70 ? -6.843 1.513 -17.723 1.00 93.19 70 VAL A O 1
ATOM 499 N N . TYR A 1 71 ? -6.923 -0.189 -16.259 1.00 88.31 71 TYR A N 1
ATOM 500 C CA . TYR A 1 71 ? -6.870 -1.237 -17.281 1.00 88.31 71 TYR A CA 1
ATOM 501 C C . TYR A 1 71 ? -8.217 -1.502 -17.963 1.00 88.31 71 TYR A C 1
ATOM 503 O O . TYR A 1 71 ? -8.219 -2.102 -19.037 1.00 88.31 71 TYR A O 1
ATOM 511 N N . ARG A 1 72 ? -9.347 -1.084 -17.365 1.00 86.25 72 ARG A N 1
ATOM 512 C CA . ARG A 1 72 ? -10.724 -1.247 -17.887 1.00 86.25 72 ARG A CA 1
ATOM 513 C C . ARG A 1 72 ? -11.042 -2.643 -18.446 1.00 86.25 72 ARG A C 1
ATOM 515 O O . ARG A 1 72 ? -11.888 -2.787 -19.324 1.00 86.25 72 ARG A O 1
ATOM 522 N N . SER A 1 73 ? -10.362 -3.672 -17.950 1.00 81.75 73 SER A N 1
ATOM 523 C CA . SER A 1 73 ? -10.519 -5.060 -18.376 1.00 81.75 73 SER A CA 1
ATOM 524 C C . SER A 1 73 ? -11.168 -5.866 -17.262 1.00 81.75 73 SER A C 1
ATOM 526 O O . SER A 1 73 ? -10.918 -5.635 -16.077 1.00 81.75 73 SER A O 1
ATOM 528 N N . VAL A 1 74 ? -12.037 -6.801 -17.649 1.00 80.62 74 VAL A N 1
ATOM 529 C CA . VAL A 1 74 ? -12.689 -7.695 -16.693 1.00 80.62 74 VAL A CA 1
ATOM 530 C C . VAL A 1 74 ? -11.657 -8.731 -16.235 1.00 80.62 74 VAL A C 1
ATOM 532 O O . VAL A 1 74 ? -11.080 -9.414 -17.087 1.00 80.62 74 VAL A O 1
ATOM 535 N N . PRO A 1 75 ? -11.391 -8.848 -14.923 1.00 83.50 75 PRO A N 1
ATOM 536 C CA . PRO A 1 75 ? -10.419 -9.802 -14.411 1.00 83.50 75 PRO A CA 1
ATOM 537 C C . PRO A 1 75 ? -10.844 -11.244 -14.713 1.00 83.50 75 PRO A C 1
ATOM 539 O O . PRO A 1 75 ? -12.024 -11.593 -14.673 1.00 83.50 75 PRO A O 1
ATOM 542 N N . SER A 1 76 ? -9.862 -12.106 -14.979 1.00 90.00 76 SER A N 1
ATOM 543 C CA . SER A 1 76 ? -10.085 -13.549 -15.138 1.00 90.00 76 SER A CA 1
ATOM 544 C C . SER A 1 76 ? -10.660 -14.182 -13.862 1.00 90.00 76 SER A C 1
ATOM 546 O O . SER A 1 76 ? -10.613 -13.594 -12.777 1.00 90.00 76 SER A O 1
ATOM 548 N N . VAL A 1 77 ? -11.164 -15.416 -13.963 1.00 90.69 77 VAL A N 1
ATOM 549 C CA . VAL A 1 77 ? -11.737 -16.154 -12.820 1.00 90.69 77 VAL A CA 1
ATOM 550 C C . VAL A 1 77 ? -10.744 -16.249 -11.652 1.00 90.69 77 VAL A C 1
ATOM 552 O O . VAL A 1 77 ? -11.109 -15.987 -10.509 1.00 90.69 77 VAL A O 1
ATOM 555 N N . TYR A 1 78 ? -9.470 -16.533 -11.936 1.00 92.38 78 TYR A N 1
ATOM 556 C CA . TYR A 1 78 ? -8.424 -16.623 -10.912 1.00 92.38 78 TYR A CA 1
ATOM 557 C C . TYR A 1 78 ? -8.092 -15.268 -10.274 1.00 92.38 78 TYR A C 1
ATOM 559 O O . TYR A 1 78 ? -7.909 -15.187 -9.061 1.00 92.38 78 TYR A O 1
ATOM 567 N N . GLN A 1 79 ? -8.055 -14.190 -11.064 1.00 88.94 79 GLN A N 1
ATOM 568 C CA . GLN A 1 79 ? -7.844 -12.836 -10.538 1.00 88.94 79 GLN A CA 1
ATOM 569 C C . GLN A 1 79 ? -9.013 -12.393 -9.660 1.00 88.94 79 GLN A C 1
ATOM 571 O O . GLN A 1 79 ? -8.797 -11.832 -8.592 1.00 88.94 79 GLN A O 1
ATOM 576 N N . SER A 1 80 ? -10.240 -12.695 -10.079 1.00 89.81 80 SER A N 1
ATOM 577 C CA . SER A 1 80 ? -11.448 -12.410 -9.306 1.00 89.81 80 SER A CA 1
ATOM 578 C C . SER A 1 80 ? -11.447 -13.164 -7.976 1.00 89.81 80 SER A C 1
ATOM 580 O O . SER A 1 80 ? -11.706 -12.563 -6.937 1.00 89.81 80 SER A O 1
ATOM 582 N N . ALA A 1 81 ? -11.066 -14.447 -7.973 1.00 93.62 81 ALA A N 1
ATOM 583 C CA . ALA A 1 81 ? -10.901 -15.217 -6.740 1.00 93.62 81 ALA A CA 1
ATOM 584 C C . ALA A 1 81 ? -9.840 -14.598 -5.809 1.00 93.62 81 ALA A C 1
ATOM 586 O O . ALA A 1 81 ? -10.077 -14.462 -4.609 1.00 93.62 81 ALA A O 1
ATOM 587 N N . GLY A 1 82 ? -8.705 -14.155 -6.361 1.00 91.75 82 GLY A N 1
ATOM 588 C CA . GLY A 1 82 ? -7.668 -13.444 -5.608 1.00 91.75 82 GLY A CA 1
ATOM 589 C C . GLY A 1 82 ? -8.148 -12.109 -5.028 1.00 91.75 82 GLY A C 1
ATOM 590 O O . GLY A 1 82 ? -7.862 -11.810 -3.872 1.00 91.75 82 GLY A O 1
ATOM 591 N N . ILE A 1 83 ? -8.926 -11.337 -5.793 1.00 92.44 83 ILE A N 1
ATOM 592 C CA . ILE A 1 83 ? -9.554 -10.087 -5.340 1.00 92.44 83 ILE A CA 1
ATOM 593 C C . ILE A 1 83 ? -10.490 -10.359 -4.161 1.00 92.44 83 ILE A C 1
ATOM 595 O O . ILE A 1 83 ? -10.369 -9.704 -3.130 1.00 92.44 83 ILE A O 1
ATOM 599 N N . VAL A 1 84 ? -11.381 -11.348 -4.277 1.00 94.06 84 VAL A N 1
ATOM 600 C CA . VAL A 1 84 ? -12.314 -11.713 -3.199 1.00 94.06 84 VAL A CA 1
ATOM 601 C C . VAL A 1 84 ? -11.556 -12.128 -1.939 1.00 94.06 84 VAL A C 1
ATOM 603 O O . VAL A 1 84 ? -11.885 -11.662 -0.851 1.00 94.06 84 VAL A O 1
ATOM 606 N N . LEU A 1 85 ? -10.513 -12.950 -2.078 1.00 93.50 85 LEU A N 1
ATOM 607 C CA . LEU A 1 85 ? -9.704 -13.395 -0.945 1.00 93.50 85 LEU A CA 1
ATOM 608 C C . LEU A 1 85 ? -8.951 -12.232 -0.280 1.00 93.50 85 LEU A C 1
ATOM 610 O O . LEU A 1 85 ? -8.921 -12.142 0.947 1.00 93.50 85 LEU A O 1
ATOM 614 N N . ALA A 1 86 ? -8.383 -11.319 -1.073 1.00 92.25 86 ALA A N 1
ATOM 615 C CA . ALA A 1 86 ? -7.693 -10.134 -0.570 1.00 92.25 86 ALA A CA 1
ATOM 616 C C . ALA A 1 86 ? -8.646 -9.186 0.173 1.00 92.25 86 ALA A C 1
ATOM 618 O O . ALA A 1 86 ? -8.298 -8.684 1.243 1.00 92.25 86 ALA A O 1
ATOM 619 N N . LEU A 1 87 ? -9.853 -8.970 -0.362 1.00 92.69 87 LEU A N 1
ATOM 620 C CA . LEU A 1 87 ? -10.890 -8.172 0.291 1.00 92.69 87 LEU A CA 1
ATOM 621 C C . LEU A 1 87 ? -11.348 -8.828 1.596 1.00 92.69 87 LEU A C 1
ATOM 623 O O . LEU A 1 87 ? -11.372 -8.161 2.624 1.00 92.69 87 LEU A O 1
ATOM 627 N N . ALA A 1 88 ? -11.623 -10.135 1.587 1.00 93.50 88 ALA A N 1
ATOM 628 C CA . ALA A 1 88 ? -12.008 -10.868 2.790 1.00 93.50 88 ALA A CA 1
ATOM 629 C C . ALA A 1 88 ? -10.930 -10.785 3.883 1.00 93.50 88 ALA A C 1
ATOM 631 O O . ALA A 1 88 ? -11.246 -10.482 5.032 1.00 93.50 88 ALA A O 1
ATOM 632 N N . GLY A 1 89 ? -9.657 -10.995 3.529 1.00 91.19 89 GLY A N 1
ATOM 633 C CA . GLY A 1 89 ? -8.536 -10.887 4.466 1.00 91.19 89 GLY A CA 1
ATOM 634 C C . GLY A 1 89 ? -8.355 -9.472 5.021 1.00 91.19 89 GLY A C 1
ATOM 635 O O . GLY A 1 89 ? -8.190 -9.302 6.228 1.00 91.19 89 GLY A O 1
ATOM 636 N N . SER A 1 90 ? -8.450 -8.457 4.159 1.00 90.38 90 SER A N 1
ATOM 637 C CA . SER A 1 90 ? -8.414 -7.045 4.556 1.00 90.38 90 SER A CA 1
ATOM 638 C C . SER A 1 90 ? -9.539 -6.699 5.538 1.00 90.38 90 SER A C 1
ATOM 640 O O . SER A 1 90 ? -9.286 -6.138 6.604 1.00 90.38 90 SER A O 1
ATOM 642 N N . THR A 1 91 ? -10.773 -7.106 5.240 1.00 88.81 91 THR A N 1
ATOM 643 C CA . THR A 1 91 ? -11.923 -6.897 6.123 1.00 88.81 91 THR A CA 1
ATOM 644 C C . THR A 1 91 ? -11.743 -7.608 7.468 1.00 88.81 91 THR A C 1
ATOM 646 O O . THR A 1 91 ? -11.983 -7.007 8.515 1.00 88.81 91 THR A O 1
ATOM 649 N N . LEU A 1 92 ? -11.262 -8.857 7.472 1.00 88.69 92 LEU A N 1
ATOM 650 C CA . LEU A 1 92 ? -11.002 -9.608 8.706 1.00 88.69 92 LEU A CA 1
ATOM 651 C C . LEU A 1 92 ? -9.935 -8.927 9.584 1.00 88.69 92 LEU A C 1
ATOM 653 O O . LEU A 1 92 ? -10.055 -8.914 10.811 1.00 88.69 92 LEU A O 1
ATOM 657 N N . MET A 1 93 ? -8.907 -8.340 8.964 1.00 86.75 93 MET A N 1
ATOM 658 C CA . MET A 1 93 ? -7.863 -7.577 9.657 1.00 86.75 93 MET A CA 1
ATOM 659 C C . MET A 1 93 ? -8.441 -6.349 10.376 1.00 86.75 93 MET A C 1
ATOM 661 O O . MET A 1 93 ? -8.067 -6.084 11.519 1.00 86.75 93 MET A O 1
ATOM 665 N N . VAL A 1 94 ? -9.380 -5.625 9.754 1.00 86.44 94 VAL A N 1
ATOM 666 C CA . VAL A 1 94 ? -10.056 -4.484 10.403 1.00 86.44 94 VAL A CA 1
ATOM 667 C C . VAL A 1 94 ? -10.852 -4.957 11.615 1.00 86.44 94 VAL A C 1
ATOM 669 O O . VAL A 1 94 ? -10.600 -4.479 12.717 1.00 86.44 94 VAL A O 1
ATOM 672 N N . TYR A 1 95 ? -11.720 -5.960 11.446 1.00 86.50 95 TYR A N 1
ATOM 673 C CA . TYR A 1 95 ? -12.561 -6.470 12.535 1.00 86.50 95 TYR A CA 1
ATOM 674 C C . TYR A 1 95 ? -11.754 -7.000 13.725 1.00 86.50 95 TYR A C 1
ATOM 676 O O . TYR A 1 95 ? -12.079 -6.735 14.883 1.00 86.50 95 TYR A O 1
ATOM 684 N N . THR A 1 96 ? -10.690 -7.759 13.455 1.00 83.88 96 THR A N 1
ATOM 685 C CA . THR A 1 96 ? -9.807 -8.273 14.513 1.00 83.88 96 THR A CA 1
ATOM 686 C C . THR A 1 96 ? -9.075 -7.150 15.230 1.00 83.88 96 THR A C 1
ATOM 688 O O . THR A 1 96 ? -8.849 -7.252 16.439 1.00 83.88 96 THR A O 1
ATOM 691 N N . THR A 1 97 ? -8.748 -6.065 14.528 1.00 82.12 97 THR A N 1
ATOM 692 C CA . THR A 1 97 ? -8.078 -4.939 15.166 1.00 82.12 97 THR A CA 1
ATOM 693 C C . THR A 1 97 ? -9.030 -4.067 15.977 1.00 82.12 97 THR A C 1
ATOM 695 O O . THR A 1 97 ? -8.665 -3.683 17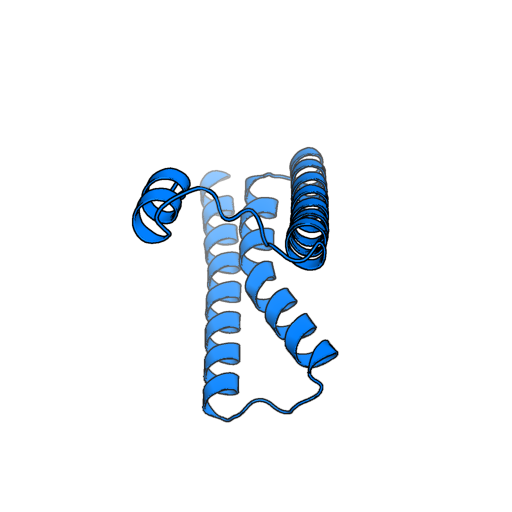.084 1.00 82.12 97 THR A O 1
ATOM 698 N N . GLU A 1 98 ? -10.255 -3.820 15.506 1.00 79.69 98 GLU A N 1
ATOM 699 C CA . GLU A 1 98 ? -11.287 -3.136 16.302 1.00 79.69 98 GLU A CA 1
ATOM 700 C C . GLU A 1 98 ? -11.570 -3.895 17.602 1.00 79.69 98 GLU A C 1
ATOM 702 O O . GLU A 1 98 ? -11.534 -3.308 18.682 1.00 79.69 98 GLU A O 1
ATOM 707 N N . LYS A 1 99 ? -11.719 -5.224 17.520 1.00 80.69 99 LYS A N 1
ATOM 708 C CA . LYS A 1 99 ? -11.883 -6.078 18.704 1.00 80.69 99 LYS A CA 1
ATOM 709 C C . LYS A 1 99 ? -10.678 -6.013 19.648 1.00 80.69 99 LYS A C 1
ATOM 711 O O . LYS A 1 99 ? -10.843 -5.994 20.862 1.00 80.69 99 LYS A O 1
ATOM 716 N N . SER A 1 100 ? -9.462 -5.998 19.104 1.00 78.19 100 SER A N 1
ATOM 717 C CA . SER A 1 100 ? -8.238 -5.912 19.915 1.00 78.19 100 SER A CA 1
ATOM 718 C C . SER A 1 100 ? -8.087 -4.545 20.589 1.00 78.19 100 SER A C 1
ATOM 720 O O . SER A 1 100 ? -7.561 -4.473 21.695 1.00 78.19 100 SER A O 1
ATOM 722 N N . ALA A 1 101 ? -8.556 -3.473 19.944 1.00 75.00 101 ALA A N 1
ATOM 723 C CA . ALA A 1 101 ? -8.584 -2.133 20.518 1.00 75.00 101 ALA A CA 1
ATOM 724 C C . ALA A 1 101 ? -9.614 -2.026 21.656 1.00 75.00 101 ALA A C 1
ATOM 726 O O . ALA A 1 101 ? -9.279 -1.493 22.708 1.00 75.00 101 ALA A O 1
ATOM 727 N N . GLU A 1 102 ? -10.812 -2.595 21.484 1.00 75.62 102 GLU A N 1
ATOM 728 C CA . GLU A 1 102 ? -11.859 -2.624 22.518 1.00 75.62 102 GLU A CA 1
ATOM 729 C C . GLU A 1 102 ? -11.398 -3.361 23.787 1.00 75.62 102 GLU A C 1
ATOM 731 O O . GLU A 1 102 ? -11.568 -2.860 24.894 1.00 75.62 102 GLU A O 1
ATOM 736 N N . LEU A 1 103 ? -10.729 -4.509 23.631 1.00 76.62 103 LEU A N 1
ATOM 737 C CA . LEU A 1 103 ? -10.175 -5.279 24.752 1.00 76.62 103 LEU A CA 1
ATOM 738 C C . LEU A 1 103 ? -9.042 -4.564 25.503 1.00 76.62 103 LEU A C 1
ATOM 740 O O . LEU A 1 103 ? -8.773 -4.910 26.646 1.00 76.62 103 LEU A O 1
ATOM 744 N N . ALA A 1 104 ? -8.347 -3.621 24.865 1.00 71.00 104 ALA A N 1
ATOM 745 C CA . ALA A 1 104 ? -7.287 -2.843 25.503 1.00 71.00 104 ALA A CA 1
ATOM 746 C C . ALA A 1 104 ? -7.825 -1.622 26.275 1.00 71.00 104 ALA A C 1
ATOM 748 O O . ALA A 1 104 ? -7.097 -1.055 27.089 1.00 71.00 104 ALA A O 1
ATOM 749 N N . GLU A 1 105 ? -9.064 -1.199 25.995 1.00 67.12 105 GLU A N 1
ATOM 750 C CA . GLU A 1 105 ? -9.747 -0.087 26.672 1.00 67.12 105 GLU A CA 1
ATOM 751 C C . GLU A 1 105 ? -10.672 -0.555 27.824 1.00 67.12 105 GLU A C 1
ATOM 753 O O . GLU A 1 105 ? -11.154 0.294 28.575 1.00 67.12 105 GLU A O 1
ATOM 758 N N . ALA A 1 106 ? -10.903 -1.869 27.973 1.00 64.38 106 ALA A N 1
ATOM 759 C CA . ALA A 1 106 ? -11.715 -2.508 29.023 1.00 64.38 106 ALA A CA 1
ATOM 760 C C . ALA A 1 106 ? -10.876 -3.001 30.216 1.00 64.38 106 ALA A C 1
ATOM 762 O O . ALA A 1 106 ? -11.395 -2.933 31.355 1.00 64.38 106 ALA A O 1
#

pLDDT: mean 86.94, std 7.82, range [49.69, 97.62]